Protein AF-A0A7S3JLG2-F1 (afdb_monomer)

Secondary structure (DSSP, 8-state):
------TTEEEEETT-PEE-HHHHTT--TT--EEEEETTPPP-TTTTGGGEEEEEEEEEETTEEEEEEEETTT--EEEEEEEE-TTTTTSHHHHHHHHHHHHHHHT---TTS--EEEEEEETTEEEEEEE--TT--HHHHHHHHSS--HHHHHHHHHHHHHHHHHHHTTT---

Solvent-accessible surface area (backbone atoms only — not comparable to full-atom values): 10262 Å² total; per-residue (Å²): 134,92,76,77,67,69,94,42,60,47,36,21,38,86,87,51,48,76,51,52,81,74,52,63,76,69,56,54,100,82,61,50,59,39,72,25,72,69,77,54,87,66,60,95,82,43,72,70,68,44,35,50,75,62,59,74,74,47,74,56,100,82,29,41,28,28,36,27,28,34,69,87,78,65,44,66,29,28,40,37,42,26,81,39,64,86,51,66,84,40,76,71,50,52,53,49,56,50,52,51,54,55,56,49,45,71,51,84,49,101,67,51,79,40,40,79,48,76,42,53,52,88,47,28,41,39,38,36,28,56,52,73,87,85,66,58,69,64,61,56,35,62,78,57,72,60,71,53,72,68,58,46,51,56,52,49,49,43,53,52,50,38,50,50,56,36,48,79,70,78,44,80,134

Mean predicted aligned error: 11.15 Å

InterPro domains:
  IPR000719 Protein kinase domain [PF00069] (51-173)
  IPR000719 Protein kinase domain [PS50011] (51-173)
  IPR011009 Protein kinase-like domain superfamily [SSF56112] (43-173)
  IPR017441 Protein kinase, ATP binding site [PS00107] (57-80)
  IPR030616 Aurora kinase-like [PTHR24350] (48-173)

Foldseek 3Di:
DDDDDPPFKWKAWPVQHTDDPVNVVVDDLQTWMKMDGHPDRDDPPPPCVQWAWDDWPDADPQATKTWIARNPPRAIKIKGKGFQSVQSPDPVSVVVVVVVLVLQCPDDDPLRKHFPDWMDTRRIIITIIHDDPPDDPVVVCVVVVHDDPVRVVVVVVSVVVSQVSQVVSVHHD

Sequence (173 aa):
MKQAYTSDCRLFDKEGVELFEADLRMLNNNDVVYLSAKGEDFNYNSVLSEYDLKEVLGEGGFGKVYLAVDRETGTKVAIKFMDISHYLSHASQIEEIYREANALQKLDHNNIIHLYKAFVQKKEVILIMEYAEGGELLERVEKKGSLSELDARDIFRQIANAISYCHNRGLIH

Organism: NCBI:txid151035

Structure (mmCIF, N/CA/C/O backbone):
data_AF-A0A7S3JLG2-F1
#
_entry.id   AF-A0A7S3JLG2-F1
#
loop_
_atom_site.group_PDB
_atom_site.id
_atom_site.type_symbol
_atom_site.label_atom_id
_atom_site.label_alt_id
_atom_site.label_comp_id
_atom_site.label_asym_id
_atom_site.label_entity_id
_atom_site.label_seq_id
_atom_site.pdbx_PDB_ins_code
_atom_site.Cartn_x
_atom_site.Cartn_y
_atom_site.Cartn_z
_atom_site.occupancy
_atom_site.B_iso_or_equiv
_atom_site.auth_seq_id
_atom_site.auth_comp_id
_atom_site.auth_asym_id
_atom_site.auth_atom_id
_atom_site.pdbx_PDB_model_num
ATOM 1 N N . MET A 1 1 ? 22.760 -22.668 -23.551 1.00 35.97 1 MET A N 1
ATOM 2 C CA . MET A 1 1 ? 21.565 -23.344 -23.000 1.00 35.97 1 MET A CA 1
ATOM 3 C C . MET A 1 1 ? 20.707 -22.284 -22.345 1.00 35.97 1 MET A C 1
ATOM 5 O O . MET A 1 1 ? 21.254 -21.461 -21.630 1.00 35.97 1 MET A O 1
ATOM 9 N N . LYS A 1 2 ? 19.412 -22.269 -22.668 1.00 43.97 2 LYS A N 1
ATOM 10 C CA . LYS A 1 2 ? 18.410 -21.348 -22.127 1.00 43.97 2 LYS A CA 1
ATOM 11 C C . LYS A 1 2 ? 18.211 -21.620 -20.634 1.00 43.97 2 LYS A C 1
ATOM 13 O O . LYS A 1 2 ? 17.920 -22.761 -20.283 1.00 43.97 2 LYS A O 1
ATOM 18 N N . GLN A 1 3 ? 18.270 -20.590 -19.802 1.00 34.31 3 GLN A N 1
ATOM 19 C CA . GLN A 1 3 ? 17.495 -20.560 -18.568 1.00 34.31 3 GLN A CA 1
ATOM 20 C C . GLN A 1 3 ? 16.680 -19.276 -18.606 1.00 34.31 3 GLN A C 1
ATOM 22 O O . GLN A 1 3 ? 17.218 -18.180 -18.710 1.00 34.31 3 GLN A O 1
ATOM 27 N N . ALA A 1 4 ? 15.369 -19.468 -18.711 1.00 33.56 4 ALA A N 1
ATOM 28 C CA . ALA A 1 4 ? 14.401 -18.399 -18.710 1.00 33.56 4 ALA A CA 1
ATOM 29 C C . ALA A 1 4 ? 14.430 -17.740 -17.333 1.00 33.56 4 ALA A C 1
ATOM 31 O O . ALA A 1 4 ? 14.378 -18.436 -16.316 1.00 33.56 4 ALA A O 1
ATOM 32 N N . TYR A 1 5 ? 14.471 -16.411 -17.323 1.00 44.22 5 TYR A N 1
ATOM 33 C CA . TYR A 1 5 ? 13.907 -15.635 -16.234 1.00 44.22 5 TYR A CA 1
ATOM 34 C C . TYR A 1 5 ? 12.574 -16.261 -15.845 1.00 44.22 5 TYR A C 1
ATOM 36 O O . TYR A 1 5 ? 11.774 -16.615 -16.715 1.00 44.22 5 TYR A O 1
ATOM 44 N N . THR A 1 6 ? 12.369 -16.466 -14.549 1.00 43.12 6 THR A N 1
ATOM 45 C CA . THR A 1 6 ? 11.080 -16.892 -14.005 1.00 43.12 6 THR A CA 1
ATOM 46 C C . THR A 1 6 ? 9.973 -16.104 -14.698 1.00 43.12 6 THR A C 1
ATOM 48 O O . THR A 1 6 ? 10.015 -14.876 -14.695 1.00 43.12 6 THR A O 1
ATOM 51 N N . SER A 1 7 ? 9.058 -16.831 -15.332 1.00 51.44 7 SER A N 1
ATOM 52 C CA . SER A 1 7 ? 8.250 -16.473 -16.505 1.00 51.44 7 SER A CA 1
ATOM 53 C C . SER A 1 7 ? 7.307 -15.261 -16.408 1.00 51.44 7 SER A C 1
ATOM 55 O O . SER A 1 7 ? 6.454 -15.113 -17.274 1.00 51.44 7 SER A O 1
ATOM 57 N N . ASP A 1 8 ? 7.452 -14.393 -15.407 1.00 57.41 8 ASP A N 1
ATOM 58 C CA . ASP A 1 8 ? 6.501 -13.328 -15.085 1.00 57.41 8 ASP A CA 1
ATOM 59 C C . ASP A 1 8 ? 7.137 -11.934 -14.904 1.00 57.41 8 ASP A C 1
ATOM 61 O O . ASP A 1 8 ? 6.410 -11.005 -14.566 1.00 57.41 8 ASP A O 1
ATOM 65 N N . CYS A 1 9 ? 8.451 -11.739 -15.108 1.00 54.84 9 CYS A N 1
ATOM 66 C CA . CYS A 1 9 ? 9.096 -10.425 -14.929 1.00 54.84 9 CYS A CA 1
ATOM 67 C C . CYS A 1 9 ? 10.142 -10.110 -16.017 1.00 54.84 9 CYS A C 1
ATOM 69 O O . CYS A 1 9 ? 10.964 -10.969 -16.337 1.00 54.84 9 CYS A O 1
ATOM 71 N N . ARG A 1 10 ? 10.114 -8.885 -16.564 1.00 67.56 10 ARG A N 1
ATOM 72 C CA . ARG A 1 10 ? 11.026 -8.360 -17.604 1.00 67.56 10 ARG A CA 1
ATOM 73 C C . ARG A 1 10 ? 11.696 -7.075 -17.109 1.00 67.56 10 ARG A C 1
ATOM 75 O O . ARG A 1 10 ? 11.045 -6.270 -16.443 1.00 67.56 10 ARG A O 1
ATOM 82 N N . LEU A 1 11 ? 12.976 -6.886 -17.426 1.00 67.12 11 LEU A N 1
ATOM 83 C CA . LEU A 1 11 ? 13.751 -5.691 -17.071 1.00 67.12 11 LEU A CA 1
ATOM 84 C C . LEU A 1 11 ? 13.927 -4.808 -18.301 1.00 67.12 11 LEU A C 1
ATOM 86 O O . LEU A 1 11 ? 14.085 -5.359 -19.376 1.00 67.12 11 LEU A O 1
ATOM 90 N N . PHE A 1 12 ? 13.947 -3.485 -18.167 1.00 70.44 12 PHE A N 1
ATOM 91 C CA . PHE A 1 12 ? 14.167 -2.557 -19.282 1.00 70.44 12 PHE A CA 1
ATOM 92 C C . PHE A 1 12 ? 15.140 -1.437 -18.901 1.00 70.44 12 PHE A C 1
ATOM 94 O O . PHE A 1 12 ? 15.252 -1.127 -17.720 1.00 70.44 12 PHE A O 1
ATOM 101 N N . ASP A 1 13 ? 15.830 -0.817 -19.856 1.00 65.69 13 ASP A N 1
ATOM 102 C CA . ASP A 1 13 ? 16.599 0.420 -19.650 1.00 65.69 13 ASP A CA 1
ATOM 103 C C . ASP A 1 13 ? 15.739 1.686 -19.843 1.00 65.69 13 ASP A C 1
ATOM 105 O O . ASP A 1 13 ? 14.527 1.620 -20.066 1.00 65.69 13 ASP A O 1
ATOM 109 N N . LYS A 1 14 ? 16.358 2.870 -19.734 1.00 55.12 14 LYS A N 1
ATOM 110 C CA . LYS A 1 14 ? 15.679 4.184 -19.862 1.00 55.12 14 LYS A CA 1
ATOM 111 C C . LYS A 1 14 ? 15.176 4.476 -21.267 1.00 55.12 14 LYS A C 1
ATOM 113 O O . LYS A 1 14 ? 14.345 5.368 -21.438 1.00 55.12 14 LYS A O 1
ATOM 118 N N . GLU A 1 15 ? 15.652 3.724 -22.245 1.00 54.44 15 GLU A N 1
ATOM 119 C CA . GLU A 1 15 ? 15.189 3.725 -23.620 1.00 54.44 15 GLU A CA 1
ATOM 120 C C . GLU A 1 15 ? 14.064 2.698 -23.859 1.00 54.44 15 GLU A C 1
ATOM 122 O O . GLU A 1 15 ? 13.486 2.683 -24.946 1.00 54.44 15 GLU A O 1
ATOM 127 N N . GLY A 1 16 ? 13.704 1.889 -22.853 1.00 53.62 16 GLY A N 1
ATOM 128 C CA . GLY A 1 16 ? 12.689 0.840 -22.957 1.00 53.62 16 GLY A CA 1
ATOM 129 C C . GLY A 1 16 ? 13.201 -0.442 -23.618 1.00 53.62 16 GLY A C 1
ATOM 130 O O . GLY A 1 16 ? 12.398 -1.242 -24.099 1.00 53.62 16 GLY A O 1
ATOM 131 N N . VAL A 1 17 ? 14.520 -0.650 -23.672 1.00 62.78 17 VAL A N 1
ATOM 132 C CA . VAL A 1 17 ? 15.149 -1.871 -24.196 1.00 62.78 17 VAL A CA 1
ATOM 133 C C . VAL A 1 17 ? 15.193 -2.925 -23.105 1.00 62.78 17 VAL A C 1
ATOM 135 O O . VAL A 1 17 ? 15.670 -2.656 -22.009 1.00 62.78 17 VAL A O 1
ATOM 138 N N . GLU A 1 18 ? 14.711 -4.131 -23.403 1.00 71.12 18 GLU A N 1
ATOM 139 C CA . GLU A 1 18 ? 14.723 -5.232 -22.441 1.00 71.12 18 GLU A CA 1
ATOM 140 C C . GLU A 1 18 ? 16.159 -5.642 -22.071 1.00 71.12 18 GLU A C 1
ATOM 142 O O . GLU 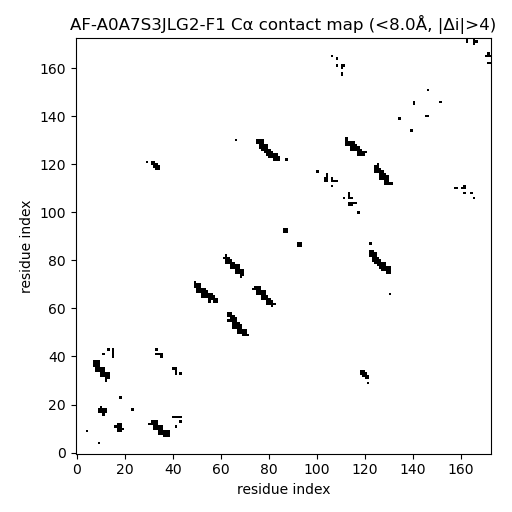A 1 18 ? 16.983 -5.895 -22.949 1.00 71.12 18 GLU A O 1
ATOM 147 N N . LEU A 1 19 ? 16.441 -5.721 -20.770 1.00 68.56 19 LEU A N 1
ATOM 148 C CA . LEU A 1 19 ? 17.738 -6.075 -20.206 1.00 68.56 19 LEU A CA 1
ATOM 149 C C . LEU A 1 19 ? 17.769 -7.543 -19.778 1.00 68.56 19 LEU A C 1
ATOM 151 O O . LEU A 1 19 ? 16.906 -8.018 -19.034 1.00 68.56 19 LEU A O 1
ATOM 155 N N . PHE A 1 20 ? 18.820 -8.241 -20.196 1.00 73.06 20 PHE A N 1
ATOM 156 C CA . PHE A 1 20 ? 19.121 -9.623 -19.840 1.00 73.06 20 PHE A CA 1
ATOM 157 C C . PHE A 1 20 ? 20.342 -9.691 -18.901 1.00 73.06 20 PHE A C 1
ATOM 159 O O . PHE A 1 20 ? 20.999 -8.692 -18.618 1.00 73.06 20 PHE A O 1
ATOM 166 N N . GLU A 1 21 ? 20.685 -10.883 -18.395 1.00 63.88 21 GLU A N 1
ATOM 167 C CA . GLU A 1 21 ? 21.639 -11.027 -17.276 1.00 63.88 21 GLU A CA 1
ATOM 168 C C . GLU A 1 21 ? 23.033 -10.506 -17.629 1.00 63.88 21 GLU A C 1
ATOM 170 O O . GLU A 1 21 ? 23.790 -10.063 -16.763 1.00 63.88 21 GLU A O 1
ATOM 175 N N . ALA A 1 22 ? 23.380 -10.582 -18.912 1.00 59.91 22 ALA A N 1
ATOM 176 C CA . ALA A 1 22 ? 24.632 -10.066 -19.434 1.00 59.91 22 ALA A CA 1
ATOM 177 C C . ALA A 1 22 ? 24.685 -8.532 -19.376 1.00 59.91 22 ALA A C 1
ATOM 179 O O . ALA A 1 22 ? 25.742 -7.978 -19.069 1.00 59.91 22 ALA A O 1
ATOM 180 N N . ASP A 1 23 ? 23.552 -7.870 -19.608 1.00 62.19 23 ASP A N 1
ATOM 181 C CA . ASP A 1 23 ? 23.437 -6.413 -19.646 1.00 62.19 23 ASP A CA 1
ATOM 182 C C . ASP A 1 23 ? 23.534 -5.823 -18.235 1.00 62.19 23 ASP A C 1
ATOM 184 O O . ASP A 1 23 ? 24.166 -4.788 -18.033 1.00 62.19 23 ASP A O 1
ATOM 188 N N . LEU A 1 24 ? 23.035 -6.551 -17.226 1.00 63.09 24 LEU A N 1
ATOM 189 C CA . LEU A 1 24 ? 23.103 -6.145 -15.816 1.00 63.09 24 LEU A CA 1
ATOM 190 C C . LEU A 1 24 ? 24.533 -5.927 -15.312 1.00 63.09 24 LEU A C 1
ATOM 192 O O . LEU A 1 24 ? 24.764 -5.105 -14.429 1.00 63.09 24 LEU A O 1
ATOM 196 N N . ARG A 1 25 ? 25.509 -6.648 -15.874 1.00 67.00 25 ARG A N 1
ATOM 197 C CA . ARG A 1 25 ? 26.927 -6.524 -15.494 1.00 67.00 25 ARG A CA 1
ATOM 198 C C . ARG A 1 25 ? 27.602 -5.290 -16.084 1.00 67.00 25 ARG A C 1
ATOM 200 O O . ARG A 1 25 ? 28.711 -4.964 -15.670 1.00 67.00 25 ARG A O 1
ATOM 207 N N . MET A 1 26 ? 26.972 -4.655 -17.069 1.00 64.25 26 MET A N 1
ATOM 208 C CA . MET A 1 26 ? 27.484 -3.462 -17.744 1.00 64.25 26 MET A CA 1
ATOM 209 C C . MET A 1 26 ? 26.830 -2.176 -17.239 1.00 64.25 26 MET A C 1
ATOM 211 O O . MET A 1 26 ? 27.245 -1.090 -17.640 1.00 64.25 26 MET A O 1
ATOM 215 N N . LEU A 1 27 ? 25.847 -2.296 -16.343 1.00 62.41 27 LEU A N 1
ATOM 216 C CA . LEU A 1 27 ? 25.210 -1.159 -15.704 1.00 62.41 27 LEU A CA 1
ATOM 217 C C . LEU A 1 27 ? 26.183 -0.481 -14.741 1.00 62.41 27 LEU A C 1
ATOM 219 O O . LEU A 1 27 ? 26.750 -1.090 -13.832 1.00 62.41 27 LEU A O 1
ATOM 223 N N . ASN A 1 28 ? 26.344 0.815 -14.930 1.00 64.94 28 ASN A N 1
ATOM 224 C CA . ASN A 1 28 ? 26.983 1.700 -13.981 1.00 64.94 28 ASN A CA 1
ATOM 225 C C . ASN A 1 28 ? 26.028 1.983 -12.818 1.00 64.94 28 ASN A C 1
ATOM 227 O O . ASN A 1 28 ? 24.809 1.926 -12.954 1.00 64.94 28 ASN A O 1
ATOM 231 N N . ASN A 1 29 ? 26.576 2.436 -11.690 1.00 46.00 29 ASN A N 1
ATOM 232 C CA . ASN A 1 29 ? 25.797 2.798 -10.495 1.00 46.00 29 ASN A CA 1
ATOM 233 C C . ASN A 1 29 ? 24.740 3.905 -10.708 1.00 46.00 29 ASN A C 1
ATOM 235 O O . ASN A 1 29 ? 23.944 4.164 -9.807 1.00 46.00 29 ASN A O 1
ATOM 239 N N . ASN A 1 30 ? 24.754 4.580 -11.860 1.00 47.81 30 ASN A N 1
ATOM 240 C CA . ASN A 1 30 ? 23.797 5.624 -12.225 1.00 47.81 30 ASN A CA 1
ATOM 241 C C . ASN A 1 30 ? 22.856 5.208 -13.368 1.00 47.81 30 ASN A C 1
ATOM 243 O O . ASN A 1 30 ? 22.025 6.022 -13.776 1.00 47.81 30 ASN A O 1
ATOM 247 N N . ASP A 1 31 ? 22.995 3.991 -13.895 1.00 52.75 31 ASP A N 1
ATOM 248 C CA . ASP A 1 31 ? 22.134 3.506 -14.967 1.00 52.75 31 ASP A CA 1
ATOM 249 C C . ASP A 1 31 ? 20.764 3.114 -14.409 1.00 52.75 31 ASP A C 1
ATOM 251 O O . ASP A 1 31 ? 20.625 2.652 -13.275 1.00 52.75 31 ASP A O 1
ATOM 255 N N . VAL A 1 32 ? 19.727 3.385 -15.197 1.00 51.28 32 VAL A N 1
ATOM 256 C CA . VAL A 1 32 ? 18.332 3.258 -14.772 1.00 51.28 32 VAL A CA 1
ATOM 257 C C . VAL A 1 32 ? 17.750 1.989 -15.375 1.00 51.28 32 VAL A C 1
ATOM 259 O O . VAL A 1 32 ? 17.838 1.793 -16.585 1.00 51.28 32 VAL A O 1
ATOM 262 N N . VAL A 1 33 ? 17.144 1.159 -14.525 1.00 59.34 33 VAL A N 1
ATOM 263 C CA . VAL A 1 33 ? 16.487 -0.094 -14.906 1.00 59.34 33 VAL A CA 1
ATOM 264 C C . VAL A 1 33 ? 15.038 -0.076 -14.439 1.00 59.34 33 VAL A C 1
ATOM 266 O O . VAL A 1 33 ? 14.733 0.443 -13.366 1.00 59.34 33 VAL A O 1
ATOM 269 N N . TYR A 1 34 ? 14.158 -0.669 -15.230 1.00 58.34 34 TYR A N 1
ATOM 270 C CA . TYR A 1 34 ? 12.720 -0.708 -15.021 1.00 58.34 34 TYR A CA 1
ATOM 271 C C . TYR A 1 34 ? 12.221 -2.137 -15.014 1.00 58.34 34 TYR A C 1
ATOM 273 O O . TYR A 1 34 ? 12.802 -2.986 -15.679 1.00 58.34 34 TYR A O 1
ATOM 281 N N . LEU A 1 35 ? 11.139 -2.407 -14.287 1.00 60.19 35 LEU A N 1
ATOM 282 C CA . LEU A 1 35 ? 10.556 -3.744 -14.217 1.00 60.19 35 LEU A CA 1
ATOM 283 C C . LEU A 1 35 ? 9.132 -3.737 -14.735 1.00 60.19 35 LEU A C 1
ATOM 285 O O . LEU A 1 35 ? 8.342 -2.861 -14.388 1.00 60.19 35 LEU A O 1
ATOM 289 N N . SER A 1 36 ? 8.805 -4.774 -15.492 1.00 59.62 36 SER A N 1
ATOM 290 C CA . SER A 1 36 ? 7.442 -5.121 -15.860 1.00 59.62 36 SER A CA 1
ATOM 291 C C . SER A 1 36 ? 7.111 -6.498 -15.309 1.00 59.62 36 SER A C 1
ATOM 293 O O . SER A 1 36 ? 7.803 -7.472 -15.613 1.00 59.62 36 SER A O 1
ATOM 295 N N . ALA A 1 37 ? 6.049 -6.586 -14.511 1.00 54.47 37 ALA A N 1
ATOM 296 C CA . ALA A 1 37 ? 5.439 -7.860 -14.164 1.00 54.47 37 ALA A CA 1
ATOM 297 C C . ALA A 1 37 ? 4.394 -8.222 -15.237 1.00 54.47 37 ALA A C 1
ATOM 299 O O . ALA A 1 37 ? 3.632 -7.364 -15.664 1.00 54.47 37 ALA A O 1
ATOM 300 N N . LYS A 1 38 ? 4.327 -9.496 -15.642 1.00 56.03 38 LYS A N 1
ATOM 301 C CA . LYS A 1 38 ? 3.370 -10.060 -16.623 1.00 56.03 38 LYS A CA 1
ATOM 302 C C . LYS A 1 38 ? 3.531 -9.617 -18.086 1.00 56.03 38 LYS A C 1
ATOM 304 O O . LYS A 1 38 ? 2.563 -9.602 -18.838 1.00 56.03 38 LYS A O 1
ATOM 309 N N . GLY A 1 39 ? 4.754 -9.350 -18.536 1.00 51.44 39 GLY A N 1
ATOM 310 C CA . GLY A 1 39 ? 5.046 -9.255 -19.972 1.00 51.44 39 GLY A CA 1
ATOM 311 C C . GLY A 1 39 ? 4.581 -7.975 -20.674 1.00 51.44 39 GLY A C 1
ATOM 312 O O . GLY A 1 39 ? 4.715 -7.903 -21.893 1.00 51.44 39 GLY A O 1
ATOM 313 N N . GLU A 1 40 ? 4.090 -6.975 -19.940 1.00 51.03 40 GLU A N 1
ATOM 314 C CA . GLU A 1 40 ? 3.691 -5.672 -20.487 1.00 51.03 40 GLU A CA 1
ATOM 315 C C . GLU A 1 40 ? 4.916 -4.861 -20.948 1.00 51.03 40 GLU A C 1
ATOM 317 O O . GLU A 1 40 ? 5.980 -4.925 -20.322 1.00 51.03 40 GLU A O 1
ATOM 322 N N . ASP A 1 41 ? 4.783 -4.103 -22.040 1.00 48.88 41 ASP A N 1
ATOM 323 C CA . ASP A 1 41 ? 5.843 -3.219 -22.536 1.00 48.88 41 ASP A CA 1
ATOM 324 C C . ASP A 1 41 ? 5.981 -1.990 -21.621 1.00 48.88 41 ASP A C 1
ATOM 326 O O . ASP A 1 41 ? 5.002 -1.317 -21.293 1.00 48.88 41 ASP A O 1
ATOM 330 N N . PHE A 1 42 ? 7.207 -1.699 -21.183 1.00 51.00 42 PHE A N 1
ATOM 331 C CA . PHE A 1 42 ? 7.481 -0.657 -20.197 1.00 51.00 42 PHE A CA 1
ATOM 332 C C . PHE A 1 42 ? 7.612 0.737 -20.842 1.00 51.00 42 PHE A C 1
ATOM 334 O O . PHE A 1 42 ? 8.456 0.948 -21.713 1.00 51.00 42 PHE A O 1
ATOM 341 N N . ASN A 1 43 ? 6.830 1.722 -20.375 1.00 51.69 43 ASN A N 1
ATOM 342 C CA . ASN A 1 43 ? 6.967 3.132 -20.762 1.00 51.69 43 ASN A CA 1
ATOM 343 C C . ASN A 1 43 ? 7.323 4.008 -19.551 1.00 51.69 43 ASN A C 1
ATOM 345 O O . ASN A 1 43 ? 6.505 4.235 -18.656 1.00 51.69 43 ASN A O 1
ATOM 349 N N . TYR A 1 44 ? 8.538 4.566 -19.571 1.00 45.59 44 TYR A N 1
ATOM 350 C CA . TYR A 1 44 ? 9.087 5.443 -18.531 1.00 45.59 44 TYR A CA 1
ATOM 351 C C . TYR A 1 44 ? 8.205 6.654 -18.184 1.00 45.59 44 TYR A C 1
ATOM 353 O O . TYR A 1 44 ? 8.275 7.167 -17.067 1.00 45.59 44 TYR A O 1
ATOM 361 N N . ASN A 1 45 ? 7.363 7.114 -19.112 1.00 45.66 45 ASN A N 1
ATOM 362 C CA . ASN A 1 45 ? 6.555 8.312 -18.920 1.00 45.66 45 ASN A CA 1
ATOM 363 C C . ASN A 1 45 ? 5.184 8.087 -18.257 1.00 45.66 45 ASN A C 1
ATOM 365 O O . ASN A 1 45 ? 4.508 9.097 -18.056 1.00 45.66 45 ASN A O 1
ATOM 369 N N . SER A 1 46 ? 4.723 6.865 -17.919 1.00 57.53 46 SER A N 1
ATOM 370 C CA . SER A 1 46 ? 3.274 6.729 -17.654 1.00 57.53 46 SER A CA 1
ATOM 371 C C . SER A 1 46 ? 2.710 5.906 -16.496 1.00 57.53 46 SER A C 1
ATOM 373 O O . SER A 1 46 ? 1.502 6.025 -16.332 1.00 57.53 46 SER A O 1
ATOM 375 N N . VAL A 1 47 ? 3.451 5.209 -15.620 1.00 60.38 47 VAL A N 1
ATOM 376 C CA . VAL A 1 47 ? 2.765 4.515 -14.491 1.00 60.38 47 VAL A CA 1
ATOM 377 C C . VAL A 1 47 ? 2.164 5.515 -13.501 1.00 60.38 47 VAL A C 1
ATOM 379 O O . VAL A 1 47 ? 0.980 5.462 -13.210 1.00 60.38 47 VAL A O 1
ATOM 382 N N . LEU A 1 48 ? 2.936 6.502 -13.030 1.00 66.69 48 LEU A N 1
ATOM 383 C CA . LEU A 1 48 ? 2.380 7.557 -12.169 1.00 66.69 48 LEU A CA 1
ATOM 384 C C . LEU A 1 48 ? 1.411 8.480 -12.918 1.00 66.69 48 LEU A C 1
ATOM 386 O O . LEU A 1 48 ? 0.594 9.128 -12.281 1.00 66.69 48 LEU A O 1
ATOM 390 N N . SER A 1 49 ? 1.470 8.533 -14.253 1.00 75.50 49 SER A N 1
ATOM 391 C CA . SER A 1 49 ? 0.524 9.328 -15.046 1.00 75.50 49 SER A CA 1
ATOM 392 C C . SER A 1 49 ? -0.880 8.721 -15.082 1.00 75.50 49 SER A C 1
ATOM 394 O O . SER A 1 49 ? -1.831 9.442 -15.381 1.00 75.50 49 SER A O 1
ATOM 396 N N . GLU A 1 50 ? -1.010 7.427 -14.765 1.00 83.31 50 GLU A N 1
ATOM 397 C CA . GLU A 1 50 ? -2.297 6.762 -14.526 1.00 83.31 50 GLU A CA 1
ATOM 398 C C . GLU A 1 50 ? -2.959 7.283 -13.249 1.00 83.31 50 GLU A C 1
ATOM 400 O O . GLU A 1 50 ? -4.168 7.153 -13.098 1.00 83.31 50 GLU A O 1
ATOM 405 N N . TYR A 1 51 ? -2.199 7.918 -12.350 1.00 87.12 51 TYR A N 1
ATOM 406 C CA . TYR A 1 51 ? -2.690 8.386 -11.064 1.00 87.12 51 TYR A CA 1
ATOM 407 C C . TYR A 1 51 ? -2.657 9.913 -10.975 1.00 87.12 51 TYR A C 1
ATOM 409 O O . TYR A 1 51 ? -1.715 10.599 -11.370 1.00 87.12 51 TYR A O 1
ATOM 417 N N . ASP A 1 52 ? -3.722 10.479 -10.434 1.00 88.19 52 ASP A N 1
ATOM 418 C CA . ASP A 1 52 ? -3.793 11.882 -10.061 1.00 88.19 52 ASP A CA 1
ATOM 419 C C . ASP A 1 52 ? -3.379 12.032 -8.590 1.00 88.19 52 ASP A C 1
ATOM 421 O O . ASP A 1 52 ? -4.162 11.736 -7.685 1.00 88.19 52 ASP A O 1
ATOM 425 N N . LEU A 1 53 ? -2.122 12.429 -8.361 1.00 86.12 53 LEU A N 1
ATOM 426 C CA . LEU A 1 53 ? -1.546 12.656 -7.030 1.00 86.12 53 LEU A CA 1
ATOM 427 C C . LEU A 1 53 ? -2.276 13.797 -6.302 1.00 86.12 53 LEU A C 1
ATOM 429 O O . LEU A 1 53 ? -2.486 14.878 -6.853 1.00 86.12 53 LEU A O 1
ATOM 433 N N . LYS A 1 54 ? -2.647 13.550 -5.046 1.00 92.25 54 LYS A N 1
ATOM 434 C CA . LYS A 1 54 ? -3.360 14.472 -4.151 1.00 92.25 54 LYS A CA 1
ATOM 435 C C . LYS A 1 54 ? -2.453 14.880 -2.987 1.00 92.25 54 LYS A C 1
ATOM 437 O O . LYS A 1 54 ? -1.267 15.143 -3.190 1.00 92.25 54 LYS A O 1
ATOM 442 N N . GLU A 1 55 ? -3.001 15.001 -1.780 1.00 91.06 55 GLU A N 1
ATOM 443 C CA . GLU A 1 55 ? -2.230 15.342 -0.591 1.00 91.06 55 GLU A CA 1
ATOM 444 C C . GLU A 1 55 ? -1.245 14.247 -0.144 1.00 91.06 55 GLU A C 1
ATOM 446 O O . GLU A 1 55 ? -1.375 13.061 -0.451 1.00 91.06 55 GLU A O 1
ATOM 451 N N . VAL A 1 56 ? -0.252 14.673 0.637 1.00 92.31 56 VAL A N 1
ATOM 452 C CA . VAL A 1 56 ? 0.640 13.785 1.387 1.00 92.31 56 VAL A CA 1
ATOM 453 C C . VAL A 1 56 ? -0.130 13.233 2.587 1.00 92.31 56 VAL A C 1
ATOM 455 O O . VAL A 1 56 ? -0.648 14.004 3.391 1.00 92.31 56 VAL A O 1
ATOM 458 N N . LEU A 1 57 ? -0.179 11.908 2.713 1.00 90.31 57 LEU A N 1
ATOM 459 C CA . LEU A 1 57 ? -0.793 11.202 3.843 1.00 90.31 57 LEU A CA 1
ATOM 460 C C . LEU A 1 57 ? 0.174 11.057 5.021 1.00 90.31 57 LEU A C 1
ATOM 462 O O . LEU A 1 57 ? -0.251 11.062 6.171 1.00 90.31 57 LEU A O 1
ATOM 466 N N . GLY A 1 58 ? 1.473 10.933 4.739 1.00 86.38 58 GLY A N 1
ATOM 467 C CA . GLY A 1 58 ? 2.503 10.801 5.762 1.00 86.38 58 GLY A CA 1
ATOM 468 C C . GLY A 1 58 ? 3.914 10.909 5.192 1.00 86.38 58 GLY A C 1
ATOM 469 O O . GLY A 1 58 ? 4.159 10.600 4.025 1.00 86.38 58 GLY A O 1
ATOM 470 N N . GLU A 1 59 ? 4.849 11.353 6.026 1.00 87.06 59 GLU A N 1
ATOM 471 C CA . GLU A 1 59 ? 6.271 11.467 5.701 1.00 87.06 59 GLU A CA 1
ATOM 472 C C . GLU A 1 59 ? 7.093 11.101 6.942 1.00 87.06 59 GLU A C 1
ATOM 474 O O . GLU A 1 59 ? 6.860 11.639 8.024 1.00 87.06 59 GLU A O 1
ATOM 479 N N . GLY A 1 60 ? 8.029 10.159 6.811 1.00 77.38 60 GLY A N 1
ATOM 480 C CA . GLY A 1 60 ? 8.835 9.696 7.941 1.00 77.38 60 GLY A CA 1
ATOM 481 C C . GLY A 1 60 ? 9.938 8.719 7.543 1.00 77.38 60 GLY A C 1
ATOM 482 O O . GLY A 1 60 ? 10.294 8.604 6.373 1.00 77.38 60 GLY A O 1
ATOM 483 N N . GLY A 1 61 ? 10.472 7.979 8.521 1.00 72.31 61 GLY A N 1
ATOM 484 C CA . GLY A 1 61 ? 11.602 7.057 8.317 1.00 72.31 61 GLY A CA 1
ATOM 485 C C . GLY A 1 61 ? 11.347 5.931 7.306 1.00 72.31 61 GLY A C 1
ATOM 486 O O . GLY A 1 61 ? 12.291 5.354 6.783 1.00 72.31 61 GLY A O 1
ATOM 487 N N . PHE A 1 62 ? 10.081 5.653 6.992 1.00 71.75 62 PHE A N 1
ATOM 488 C CA . PHE A 1 62 ? 9.676 4.661 5.997 1.00 71.75 62 PHE A CA 1
ATOM 489 C C . PHE A 1 62 ? 9.394 5.266 4.617 1.00 71.75 62 PHE A C 1
ATOM 491 O O . PHE A 1 62 ? 8.829 4.581 3.770 1.00 71.75 62 PHE A O 1
ATOM 498 N N . GLY A 1 63 ? 9.740 6.534 4.393 1.00 84.38 63 GLY A N 1
ATOM 499 C CA . GLY A 1 63 ? 9.499 7.241 3.142 1.00 84.38 63 GLY A CA 1
ATOM 500 C C . GLY A 1 63 ? 8.256 8.131 3.162 1.00 84.38 63 GLY A C 1
ATOM 501 O O . GLY A 1 63 ? 7.702 8.449 4.219 1.00 84.38 63 GLY A O 1
ATOM 502 N N . LYS A 1 64 ? 7.840 8.562 1.971 1.00 88.62 64 LYS A N 1
ATOM 503 C CA . LYS A 1 64 ? 6.757 9.529 1.758 1.00 88.62 64 LYS A CA 1
ATOM 504 C C . LYS A 1 64 ? 5.554 8.864 1.107 1.00 88.62 64 LYS A C 1
ATOM 506 O O . LYS A 1 64 ? 5.711 8.141 0.129 1.00 88.62 64 LYS A O 1
ATOM 511 N N . VAL A 1 65 ? 4.357 9.121 1.623 1.00 91.56 65 VAL A N 1
ATOM 512 C CA . VAL A 1 65 ? 3.108 8.518 1.145 1.00 91.56 65 VAL A CA 1
ATOM 513 C C . VAL A 1 65 ? 2.160 9.603 0.658 1.00 91.56 65 VAL A C 1
ATOM 515 O O . VAL A 1 65 ? 1.877 10.552 1.385 1.00 91.56 65 VAL A O 1
ATOM 518 N N . TYR A 1 66 ? 1.639 9.445 -0.553 1.00 92.56 66 TYR A N 1
ATOM 519 C CA . TYR A 1 66 ? 0.620 10.310 -1.141 1.00 92.56 66 TYR A CA 1
ATOM 520 C C . TYR A 1 66 ? -0.706 9.573 -1.259 1.00 92.56 66 TYR A C 1
ATOM 522 O O . TYR A 1 66 ? -0.732 8.381 -1.566 1.00 92.56 66 TYR A O 1
ATOM 530 N N . LEU A 1 67 ? -1.805 10.298 -1.087 1.00 94.38 67 LEU A N 1
ATOM 531 C CA . LEU A 1 67 ? -3.086 9.900 -1.649 1.00 94.38 67 LEU A CA 1
ATOM 532 C C . LEU A 1 67 ? -3.028 10.148 -3.156 1.00 94.38 67 LEU A C 1
ATOM 534 O O . LEU A 1 67 ? -2.520 11.176 -3.603 1.00 94.38 67 LEU A O 1
ATOM 538 N N . ALA A 1 68 ? -3.570 9.237 -3.948 1.00 94.62 68 ALA A N 1
ATOM 539 C CA . ALA A 1 68 ? -3.780 9.455 -5.368 1.00 94.62 68 ALA A CA 1
ATOM 540 C C . ALA A 1 68 ? -5.100 8.830 -5.821 1.00 94.62 68 ALA A C 1
ATOM 542 O O . ALA A 1 68 ? -5.719 8.045 -5.100 1.00 94.62 68 ALA A O 1
ATOM 543 N N . VAL A 1 69 ? -5.543 9.202 -7.016 1.00 94.50 69 VAL A N 1
ATOM 544 C CA . VAL A 1 69 ? -6.741 8.644 -7.648 1.00 94.50 69 VAL A CA 1
ATOM 545 C C . VAL A 1 69 ? -6.344 8.021 -8.972 1.00 94.50 69 VAL A C 1
ATOM 547 O O . VAL A 1 69 ? -5.780 8.702 -9.824 1.00 94.50 69 VAL A O 1
ATOM 550 N N . ASP A 1 70 ? -6.635 6.740 -9.142 1.00 91.56 70 ASP A N 1
ATOM 551 C CA . ASP A 1 70 ? -6.523 6.061 -10.427 1.00 91.56 70 ASP A CA 1
ATOM 552 C C . ASP A 1 70 ? -7.460 6.739 -11.439 1.00 91.56 70 ASP A C 1
ATOM 554 O O . ASP A 1 70 ? -8.658 6.892 -11.194 1.00 91.56 70 ASP A O 1
ATOM 558 N N . ARG A 1 71 ? -6.908 7.218 -12.554 1.00 89.69 71 ARG A N 1
ATOM 559 C CA . ARG A 1 71 ? -7.639 8.034 -13.534 1.00 89.69 71 ARG A CA 1
ATOM 560 C C . ARG A 1 71 ? -8.641 7.231 -14.351 1.00 89.69 71 ARG A C 1
ATOM 562 O O . ARG A 1 71 ? -9.589 7.823 -14.859 1.00 89.69 71 ARG A O 1
ATOM 569 N N . GLU A 1 72 ? -8.424 5.930 -14.506 1.00 90.06 72 GLU A N 1
ATOM 570 C CA . GLU A 1 72 ? -9.307 5.058 -15.278 1.00 90.06 72 GLU A CA 1
ATOM 571 C C . GLU A 1 72 ? -10.513 4.636 -14.436 1.00 90.06 72 GLU A C 1
ATOM 573 O O . GLU A 1 72 ? -11.661 4.759 -14.863 1.00 90.06 72 GLU A O 1
ATOM 578 N N . THR A 1 73 ? -10.255 4.178 -13.214 1.00 93.44 73 THR A N 1
ATOM 579 C CA . THR A 1 73 ? -11.279 3.600 -12.335 1.00 93.44 73 THR A CA 1
ATOM 580 C C . THR A 1 73 ? -11.896 4.616 -11.376 1.00 93.44 73 THR A C 1
ATOM 582 O O . THR A 1 73 ? -12.964 4.368 -10.818 1.00 93.44 73 THR A O 1
ATOM 585 N N . GLY A 1 74 ? -11.232 5.751 -11.144 1.00 94.00 74 GLY A N 1
ATOM 586 C CA . GLY A 1 74 ? -11.597 6.716 -10.105 1.00 94.00 74 GLY A CA 1
ATOM 587 C C . GLY A 1 74 ? -11.301 6.234 -8.679 1.00 94.00 74 GLY A C 1
ATOM 588 O O . GLY A 1 74 ? -11.706 6.887 -7.714 1.00 94.00 74 GLY A O 1
ATOM 589 N N . THR A 1 75 ? -10.615 5.099 -8.519 1.00 95.12 75 THR A N 1
ATOM 590 C CA . THR A 1 75 ? -10.345 4.492 -7.209 1.00 95.12 75 THR A CA 1
ATOM 591 C C . THR A 1 75 ? -9.240 5.241 -6.471 1.00 95.12 75 THR A C 1
ATOM 593 O O . THR A 1 75 ? -8.213 5.596 -7.049 1.00 95.12 75 THR A O 1
ATOM 596 N N . LYS A 1 76 ? -9.429 5.469 -5.167 1.00 96.75 76 LYS A N 1
ATOM 597 C CA . LYS A 1 76 ? -8.381 6.029 -4.304 1.00 96.75 76 LYS A CA 1
ATOM 598 C C . LYS A 1 76 ? -7.313 4.979 -4.011 1.00 96.75 76 LYS A C 1
ATOM 600 O O . LYS A 1 76 ? -7.632 3.859 -3.617 1.00 96.75 76 LYS A O 1
ATOM 605 N N . VAL A 1 77 ? -6.055 5.380 -4.123 1.00 96.12 77 VAL A N 1
ATOM 606 C CA . VAL A 1 77 ? -4.882 4.562 -3.804 1.00 96.12 77 VAL A CA 1
ATOM 607 C C . VAL A 1 77 ? -3.906 5.354 -2.942 1.00 96.12 77 VAL A C 1
ATOM 609 O O . VAL A 1 77 ? -3.902 6.586 -2.957 1.00 96.12 77 VAL A O 1
ATOM 612 N N . ALA A 1 78 ? -3.064 4.651 -2.193 1.00 95.31 78 ALA A N 1
ATOM 613 C CA . ALA A 1 78 ? -1.904 5.243 -1.548 1.00 95.31 78 ALA A CA 1
ATOM 614 C C . ALA A 1 78 ? -0.648 4.925 -2.370 1.00 95.31 78 ALA A C 1
ATOM 616 O O . ALA A 1 78 ? -0.449 3.791 -2.806 1.00 95.31 78 ALA A O 1
ATOM 617 N N . ILE A 1 79 ? 0.203 5.926 -2.585 1.00 92.12 79 ILE A N 1
ATOM 618 C CA . ILE A 1 79 ? 1.468 5.790 -3.312 1.00 92.12 79 ILE A CA 1
ATOM 619 C C . ILE A 1 79 ? 2.610 6.097 -2.356 1.00 92.12 79 ILE A C 1
ATOM 621 O O . ILE A 1 79 ? 2.761 7.239 -1.920 1.00 92.12 79 ILE A O 1
ATOM 625 N N . LYS A 1 80 ? 3.413 5.085 -2.025 1.00 90.06 80 LYS A N 1
ATOM 626 C CA . LYS A 1 80 ? 4.551 5.213 -1.107 1.00 90.06 80 LYS A CA 1
ATOM 627 C C . LYS A 1 80 ? 5.870 5.186 -1.856 1.00 90.06 80 LYS A C 1
ATOM 629 O O . LYS A 1 80 ? 6.139 4.232 -2.570 1.00 90.06 80 LYS A O 1
ATOM 634 N N . PHE A 1 81 ? 6.688 6.200 -1.618 1.00 85.12 81 PHE A N 1
ATOM 635 C CA . PHE A 1 81 ? 8.034 6.386 -2.144 1.00 85.12 81 PHE A CA 1
ATOM 636 C C . PHE A 1 81 ? 9.041 6.117 -1.026 1.00 85.12 81 PHE A C 1
ATOM 638 O O . PHE A 1 81 ? 8.952 6.735 0.037 1.00 85.12 81 PHE A O 1
ATOM 645 N N . MET A 1 82 ? 9.981 5.200 -1.241 1.00 83.06 82 MET A N 1
ATOM 646 C CA . MET A 1 82 ? 10.983 4.799 -0.249 1.00 83.06 82 MET A CA 1
ATOM 647 C C . MET A 1 82 ? 12.377 4.865 -0.852 1.00 83.06 82 MET A C 1
ATOM 649 O O . MET A 1 82 ? 12.634 4.194 -1.846 1.00 83.06 82 MET A O 1
ATOM 653 N N . ASP A 1 83 ? 13.283 5.618 -0.234 1.00 80.25 83 ASP A N 1
ATOM 654 C CA . ASP A 1 83 ? 14.680 5.681 -0.660 1.00 80.25 83 ASP A CA 1
ATOM 655 C C . ASP A 1 83 ? 15.401 4.364 -0.324 1.00 80.25 83 ASP A C 1
ATOM 657 O O . ASP A 1 83 ? 15.482 3.949 0.833 1.00 80.25 83 ASP A O 1
ATOM 661 N N . ILE A 1 84 ? 15.932 3.710 -1.354 1.00 74.75 84 ILE A N 1
ATOM 662 C CA . ILE A 1 84 ? 16.721 2.482 -1.269 1.00 74.75 84 ILE A CA 1
ATOM 663 C C . ILE A 1 84 ? 18.194 2.688 -1.640 1.00 74.75 84 ILE A C 1
ATOM 665 O O . ILE A 1 84 ? 18.925 1.719 -1.844 1.00 74.75 84 ILE A O 1
ATOM 669 N N . SER A 1 85 ? 18.678 3.930 -1.696 1.00 74.00 85 SER A N 1
ATOM 670 C CA . SER A 1 85 ? 20.059 4.283 -2.058 1.00 74.00 85 SER A CA 1
ATOM 671 C C . SE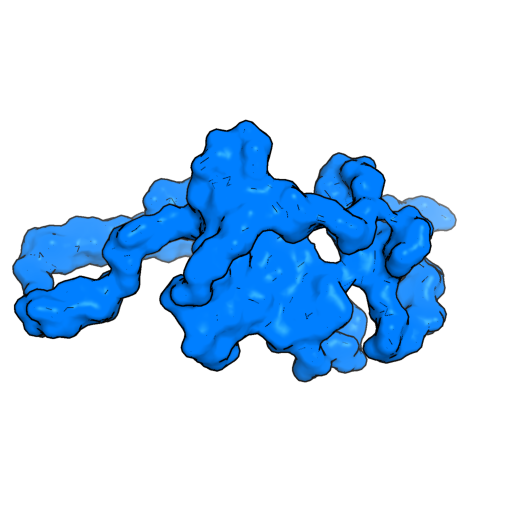R A 1 85 ? 21.114 3.500 -1.281 1.00 74.00 85 SER A C 1
ATOM 673 O O . SER A 1 85 ? 22.169 3.182 -1.828 1.00 74.00 85 SER A O 1
ATOM 675 N N . HIS A 1 86 ? 20.834 3.182 -0.018 1.00 69.88 86 HIS A N 1
ATOM 676 C CA . HIS A 1 86 ? 21.733 2.426 0.853 1.00 69.88 86 HIS A CA 1
ATOM 677 C C . HIS A 1 86 ? 21.768 0.920 0.540 1.00 69.88 86 HIS A C 1
ATOM 679 O O . HIS A 1 86 ? 22.775 0.268 0.815 1.00 69.88 86 HIS A O 1
ATOM 685 N N . TYR A 1 87 ? 20.713 0.390 -0.084 1.00 64.62 87 TYR A N 1
ATOM 686 C CA . TYR A 1 87 ? 20.552 -1.029 -0.411 1.00 64.62 87 TYR A CA 1
ATOM 687 C C . TYR A 1 87 ? 21.042 -1.376 -1.829 1.00 64.62 87 TYR A C 1
ATOM 689 O O . TYR A 1 87 ? 21.370 -2.515 -2.139 1.00 64.62 87 TYR A O 1
ATOM 697 N N . LEU A 1 88 ? 21.177 -0.384 -2.711 1.00 61.31 88 LEU A N 1
ATOM 698 C CA . LEU A 1 88 ? 21.565 -0.589 -4.116 1.00 61.31 88 LEU A CA 1
A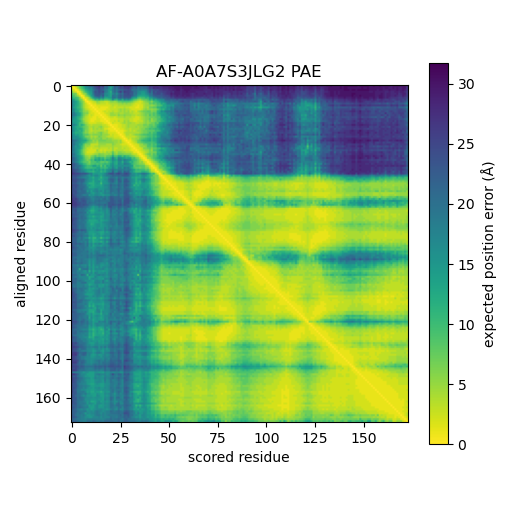TOM 699 C C . LEU A 1 88 ? 23.055 -0.886 -4.349 1.00 61.31 88 LEU A C 1
ATOM 701 O O . LEU A 1 88 ? 23.495 -0.980 -5.491 1.00 61.31 88 LEU A O 1
ATOM 705 N N . SER A 1 89 ? 23.855 -1.039 -3.294 1.00 62.72 89 SER A N 1
ATOM 706 C CA . SER A 1 89 ? 25.294 -1.297 -3.439 1.00 62.72 89 SER A CA 1
ATOM 707 C C . SER A 1 89 ? 25.618 -2.692 -3.998 1.00 62.72 89 SER A C 1
ATOM 709 O O . SER A 1 89 ? 26.739 -2.907 -4.452 1.00 62.72 89 SER A O 1
ATOM 711 N N . HIS A 1 90 ? 24.667 -3.636 -3.962 1.00 61.66 90 HIS A N 1
ATOM 712 C CA . HIS A 1 90 ? 24.868 -5.022 -4.393 1.00 61.66 90 HIS A CA 1
ATOM 713 C C . HIS A 1 90 ? 23.622 -5.563 -5.107 1.00 61.66 90 HIS A C 1
ATOM 715 O O . HIS A 1 90 ? 22.514 -5.476 -4.580 1.00 61.66 90 HIS A O 1
ATOM 721 N N . ALA A 1 91 ? 23.807 -6.202 -6.268 1.00 61.38 91 ALA A N 1
ATOM 722 C CA . ALA A 1 91 ? 22.720 -6.783 -7.067 1.00 61.38 91 ALA A CA 1
ATOM 723 C C . ALA A 1 91 ? 21.835 -7.780 -6.284 1.00 61.38 91 ALA A C 1
ATOM 725 O O . ALA A 1 91 ? 20.634 -7.852 -6.513 1.00 61.38 91 ALA A O 1
ATOM 726 N N . SER A 1 92 ? 22.397 -8.488 -5.301 1.00 68.38 92 SER A N 1
ATOM 727 C CA . SER A 1 92 ? 21.653 -9.427 -4.451 1.00 68.38 92 SER A CA 1
ATOM 728 C C . SER A 1 92 ? 20.598 -8.762 -3.556 1.00 68.38 92 SER A C 1
ATOM 730 O O . SER A 1 92 ? 19.596 -9.387 -3.234 1.00 68.38 92 SER A O 1
ATOM 732 N N . GLN A 1 93 ? 20.799 -7.504 -3.150 1.00 66.19 93 GLN A N 1
ATOM 733 C CA . GLN A 1 93 ? 19.855 -6.775 -2.285 1.00 66.19 93 GLN A CA 1
ATOM 734 C C . GLN A 1 93 ? 18.634 -6.299 -3.078 1.00 66.19 93 GLN A C 1
ATOM 736 O O . GLN A 1 93 ? 17.510 -6.292 -2.586 1.00 66.19 93 GLN A O 1
ATOM 741 N N . ILE A 1 94 ? 18.851 -5.963 -4.348 1.00 65.62 94 ILE A N 1
ATOM 742 C CA . ILE A 1 94 ? 17.788 -5.637 -5.296 1.00 65.62 94 ILE A CA 1
ATOM 743 C C . ILE A 1 94 ? 16.861 -6.850 -5.500 1.00 65.62 94 ILE A C 1
ATOM 745 O O . ILE A 1 94 ? 15.640 -6.710 -5.463 1.00 65.62 94 ILE A O 1
ATOM 749 N N . GLU A 1 95 ? 17.427 -8.051 -5.654 1.00 67.62 95 GLU A N 1
ATOM 750 C CA . GLU A 1 95 ? 16.649 -9.295 -5.768 1.00 67.62 95 GLU A CA 1
ATOM 751 C C . GLU A 1 95 ? 15.797 -9.592 -4.526 1.00 67.62 95 GLU A C 1
ATOM 753 O O . GLU A 1 95 ? 14.680 -10.100 -4.649 1.00 67.62 95 GLU A O 1
ATOM 758 N N . GLU A 1 96 ? 16.310 -9.283 -3.336 1.00 69.75 96 GLU A N 1
ATOM 759 C CA . GLU A 1 96 ? 15.594 -9.454 -2.070 1.00 69.75 96 GLU A CA 1
ATOM 760 C C . GLU A 1 96 ? 14.376 -8.525 -1.994 1.00 69.75 96 GLU A C 1
ATOM 762 O O . GLU A 1 96 ? 13.260 -9.003 -1.785 1.00 69.75 96 GLU A O 1
ATOM 767 N N . ILE A 1 97 ? 14.557 -7.241 -2.328 1.00 70.50 97 ILE A N 1
ATOM 768 C CA . ILE A 1 97 ? 13.466 -6.255 -2.417 1.00 70.50 97 ILE A CA 1
ATOM 769 C C . ILE A 1 97 ? 12.371 -6.732 -3.388 1.00 70.50 97 ILE A C 1
ATOM 771 O O . ILE A 1 97 ? 11.180 -6.651 -3.078 1.00 70.50 97 ILE A O 1
ATOM 775 N N . TYR A 1 98 ? 12.743 -7.277 -4.553 1.00 68.44 98 TYR A N 1
ATOM 776 C CA . TYR A 1 98 ? 11.761 -7.804 -5.511 1.00 68.44 98 TYR A CA 1
ATOM 777 C C . TYR A 1 98 ? 11.030 -9.040 -5.007 1.00 68.44 98 TYR A C 1
ATOM 779 O O . TYR A 1 98 ? 9.826 -9.189 -5.240 1.00 68.44 98 TYR A O 1
ATOM 787 N N . ARG A 1 99 ? 11.744 -9.945 -4.335 1.00 72.88 99 ARG A N 1
ATOM 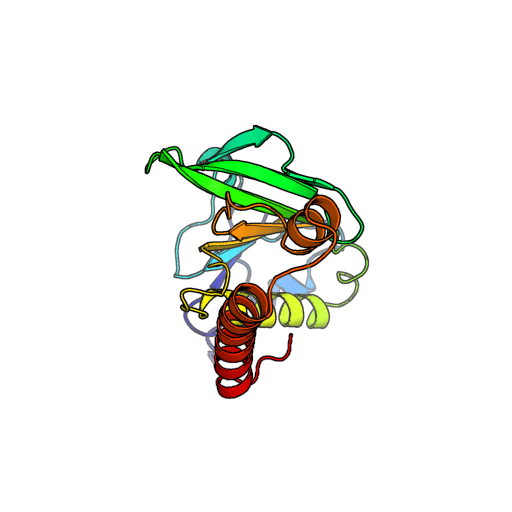788 C CA . ARG A 1 99 ? 11.147 -11.152 -3.765 1.00 72.88 99 ARG A CA 1
ATOM 789 C C . ARG A 1 99 ? 10.097 -10.790 -2.724 1.00 72.88 99 ARG A C 1
ATOM 791 O O . ARG A 1 99 ? 9.004 -11.357 -2.758 1.00 72.88 99 ARG A O 1
ATOM 798 N N . GLU A 1 100 ? 10.406 -9.828 -1.862 1.00 75.88 100 GLU A N 1
ATOM 799 C CA . GLU A 1 100 ? 9.479 -9.319 -0.854 1.00 75.88 100 GLU A CA 1
ATOM 800 C C . GLU A 1 100 ? 8.270 -8.633 -1.494 1.00 75.88 100 GLU A C 1
ATOM 802 O O . GLU A 1 100 ? 7.132 -8.999 -1.199 1.00 75.88 100 GLU A O 1
ATOM 807 N N . ALA A 1 101 ? 8.484 -7.721 -2.447 1.00 75.00 101 ALA A N 1
ATOM 808 C CA . ALA A 1 101 ? 7.393 -7.035 -3.141 1.00 75.00 101 ALA A CA 1
ATOM 809 C C . ALA A 1 101 ? 6.454 -8.005 -3.884 1.00 75.00 101 ALA A C 1
ATOM 811 O O . ALA A 1 101 ? 5.237 -7.812 -3.901 1.00 75.00 101 ALA A O 1
ATOM 812 N N . ASN A 1 102 ? 6.990 -9.068 -4.491 1.00 74.50 102 ASN A N 1
ATOM 813 C CA . ASN A 1 102 ? 6.189 -10.104 -5.150 1.00 74.50 102 ASN A CA 1
ATOM 814 C C . ASN A 1 102 ? 5.405 -10.951 -4.135 1.00 74.50 102 ASN A C 1
ATOM 816 O O . ASN A 1 102 ? 4.255 -11.316 -4.376 1.00 74.50 102 ASN A O 1
ATOM 820 N N . ALA A 1 103 ? 6.006 -11.264 -2.986 1.00 76.94 103 ALA A N 1
ATOM 821 C CA . ALA A 1 103 ? 5.305 -11.985 -1.933 1.00 76.94 103 ALA A CA 1
ATOM 822 C C . ALA A 1 103 ? 4.151 -11.156 -1.347 1.00 76.94 103 ALA A C 1
ATOM 824 O O . ALA A 1 103 ? 3.062 -11.695 -1.151 1.00 76.94 103 ALA A O 1
ATOM 825 N N . LEU A 1 104 ? 4.361 -9.849 -1.152 1.00 78.62 104 LEU A N 1
ATOM 826 C CA . LEU A 1 104 ? 3.342 -8.911 -0.676 1.00 78.62 104 LEU A CA 1
ATOM 827 C C . LEU A 1 104 ? 2.185 -8.736 -1.676 1.00 78.62 104 LEU A C 1
ATOM 829 O O . LEU A 1 104 ? 1.030 -8.764 -1.264 1.00 78.62 104 LEU A O 1
ATOM 833 N N . GLN A 1 105 ? 2.463 -8.648 -2.984 1.00 82.38 105 GLN A N 1
ATOM 834 C CA . GLN A 1 105 ? 1.425 -8.573 -4.035 1.00 82.38 105 GLN A CA 1
ATOM 835 C C . GLN A 1 105 ? 0.506 -9.805 -4.082 1.00 82.38 105 GLN A C 1
ATOM 837 O O . GLN A 1 105 ? -0.627 -9.727 -4.549 1.00 82.38 105 GLN A O 1
ATOM 842 N N . LYS A 1 106 ? 0.980 -10.962 -3.607 1.00 83.25 106 LYS A N 1
ATOM 843 C CA . LYS A 1 106 ? 0.195 -12.208 -3.557 1.00 83.25 106 LYS A CA 1
ATOM 844 C C . LYS A 1 106 ? -0.685 -12.315 -2.311 1.00 83.25 106 LYS A C 1
ATOM 846 O O . LYS A 1 106 ? -1.386 -13.319 -2.147 1.00 83.25 106 LYS A O 1
ATOM 851 N N . LEU A 1 107 ? -0.622 -11.342 -1.403 1.00 87.88 107 LEU A N 1
ATOM 852 C CA . LEU A 1 107 ? -1.493 -11.311 -0.237 1.00 87.88 107 LEU A CA 1
ATOM 853 C C . LEU A 1 107 ? -2.870 -10.784 -0.637 1.00 87.88 107 LEU A C 1
ATOM 855 O O . LEU A 1 107 ? -3.014 -9.720 -1.231 1.00 87.88 107 LEU A O 1
ATOM 859 N N . ASP A 1 108 ? -3.883 -11.565 -0.285 1.00 90.19 108 ASP A N 1
ATOM 860 C CA . ASP A 1 108 ? -5.285 -11.277 -0.529 1.00 90.19 108 ASP A CA 1
ATOM 861 C C . ASP A 1 108 ? -6.043 -11.651 0.747 1.00 90.19 108 ASP A C 1
ATOM 863 O O . ASP A 1 108 ? -6.279 -12.826 1.047 1.00 90.19 108 ASP A O 1
ATOM 867 N N . HIS A 1 109 ? -6.268 -10.646 1.590 1.00 94.25 109 HIS A N 1
ATOM 868 C CA . HIS A 1 109 ? -6.891 -10.809 2.895 1.00 94.25 109 HIS A CA 1
ATOM 869 C C . HIS A 1 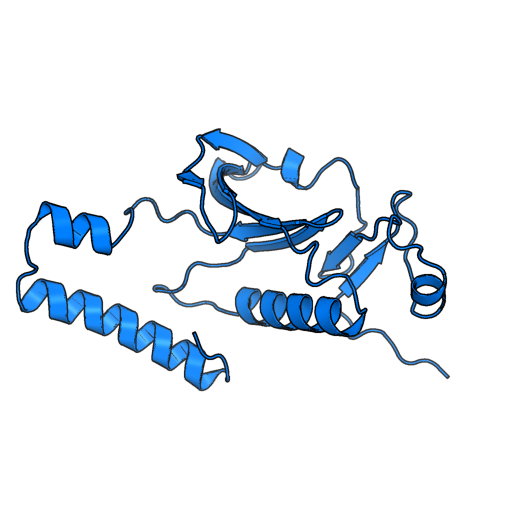109 ? -7.510 -9.484 3.346 1.00 94.25 109 HIS A C 1
ATOM 871 O O . HIS A 1 109 ? -6.825 -8.471 3.389 1.00 94.25 109 HIS A O 1
ATOM 877 N N . ASN A 1 110 ? -8.761 -9.510 3.812 1.00 93.44 110 ASN A N 1
ATOM 878 C CA . ASN A 1 110 ? -9.528 -8.313 4.204 1.00 93.44 110 ASN A CA 1
ATOM 879 C C . ASN A 1 110 ? -8.888 -7.430 5.298 1.00 93.44 110 ASN A C 1
ATOM 881 O O . ASN A 1 110 ? -9.359 -6.329 5.557 1.00 93.44 110 ASN A O 1
ATOM 885 N N . ASN A 1 111 ? -7.879 -7.930 6.015 1.00 94.75 111 ASN A N 1
ATOM 886 C CA . ASN A 1 111 ? -7.154 -7.193 7.060 1.00 94.75 111 ASN A CA 1
ATOM 887 C C . ASN A 1 111 ? -5.670 -6.971 6.717 1.00 94.75 111 ASN A C 1
ATOM 889 O O . ASN A 1 111 ? -4.859 -6.776 7.620 1.00 94.75 111 ASN A O 1
ATOM 893 N N . ILE A 1 112 ? -5.307 -7.061 5.436 1.00 93.94 112 ILE A N 1
ATOM 894 C CA . ILE A 1 112 ? -3.974 -6.752 4.910 1.00 93.94 112 ILE A CA 1
ATOM 895 C C . ILE A 1 112 ? -4.166 -5.791 3.740 1.00 93.94 112 ILE A C 1
ATOM 897 O O . ILE A 1 112 ? -4.942 -6.084 2.839 1.00 93.94 112 ILE A O 1
ATOM 901 N N . ILE A 1 113 ? -3.444 -4.670 3.756 1.00 92.81 113 ILE A N 1
ATOM 902 C CA . ILE A 1 113 ? -3.444 -3.705 2.653 1.00 92.81 113 ILE A CA 1
ATOM 903 C C . ILE A 1 113 ? -3.007 -4.405 1.374 1.00 92.81 113 ILE A C 1
ATOM 905 O O . ILE A 1 113 ? -1.909 -4.967 1.312 1.00 92.81 113 ILE A O 1
ATOM 909 N N . HIS A 1 114 ? -3.853 -4.344 0.351 1.00 90.81 114 HIS A N 1
ATOM 910 C CA . HIS A 1 114 ? -3.508 -4.928 -0.933 1.00 90.81 114 HIS A CA 1
ATOM 911 C C . HIS A 1 114 ? -2.455 -4.075 -1.657 1.00 90.81 114 HIS A C 1
ATOM 913 O O . HIS A 1 114 ? -2.592 -2.855 -1.787 1.00 90.81 114 HIS A O 1
ATOM 919 N N . LEU A 1 115 ? -1.390 -4.719 -2.136 1.00 89.06 115 LEU A N 1
ATOM 920 C CA . LEU A 1 115 ? -0.351 -4.091 -2.949 1.00 89.06 115 LEU A CA 1
ATOM 921 C C . LEU A 1 115 ? -0.685 -4.321 -4.426 1.00 89.06 115 LEU A C 1
ATOM 923 O O . LEU A 1 115 ? -0.539 -5.435 -4.918 1.00 89.06 115 LEU A O 1
ATOM 927 N N . TYR A 1 116 ? -1.117 -3.272 -5.127 1.00 85.25 116 TYR A N 1
ATOM 928 C CA . TYR A 1 116 ? -1.516 -3.355 -6.536 1.00 85.25 116 TYR A CA 1
ATOM 929 C C . TYR A 1 116 ? -0.317 -3.449 -7.475 1.00 85.25 116 TYR A C 1
ATOM 931 O O . TYR A 1 116 ? -0.293 -4.275 -8.385 1.00 85.25 116 TYR A O 1
ATOM 939 N N . LYS A 1 117 ? 0.658 -2.553 -7.288 1.00 80.94 117 LYS A N 1
ATOM 940 C CA . LYS A 1 117 ? 1.853 -2.446 -8.132 1.00 80.94 117 LYS A CA 1
ATOM 941 C C . LYS A 1 117 ? 3.051 -2.064 -7.266 1.00 80.94 117 LYS A C 1
ATOM 943 O O . LYS A 1 117 ? 2.922 -1.284 -6.325 1.00 80.94 117 LYS A O 1
ATOM 948 N N . ALA A 1 118 ? 4.228 -2.566 -7.615 1.00 76.94 118 ALA A N 1
ATOM 949 C CA . ALA A 1 118 ? 5.493 -2.148 -7.025 1.00 76.94 118 ALA A CA 1
ATOM 950 C C . ALA A 1 118 ? 6.526 -1.963 -8.133 1.00 76.94 118 ALA A C 1
ATOM 952 O O . ALA A 1 118 ? 6.653 -2.819 -9.009 1.00 76.94 118 ALA A O 1
ATOM 953 N N . PHE A 1 119 ? 7.257 -0.856 -8.099 1.00 71.81 119 PHE A N 1
ATOM 954 C CA . PHE A 1 119 ? 8.299 -0.563 -9.075 1.00 71.81 119 PHE A CA 1
ATOM 955 C C . PHE A 1 119 ? 9.483 0.132 -8.416 1.00 71.81 119 PHE A C 1
ATOM 957 O O . PHE A 1 119 ? 9.353 0.771 -7.376 1.00 71.81 119 PHE A O 1
ATOM 964 N N . VAL A 1 120 ? 10.653 -0.011 -9.026 1.00 67.31 120 VAL A N 1
ATOM 965 C CA . VAL A 1 120 ? 11.868 0.697 -8.625 1.00 67.31 120 VAL A CA 1
ATOM 966 C C . VAL A 1 120 ? 12.155 1.758 -9.675 1.00 67.31 120 VAL A C 1
ATOM 968 O O . VAL A 1 120 ? 12.157 1.469 -10.870 1.00 67.31 120 VAL A O 1
ATOM 971 N N . GLN A 1 121 ? 12.382 2.992 -9.236 1.00 63.91 121 GLN A N 1
ATOM 972 C CA . GLN A 1 121 ? 12.801 4.100 -10.082 1.00 63.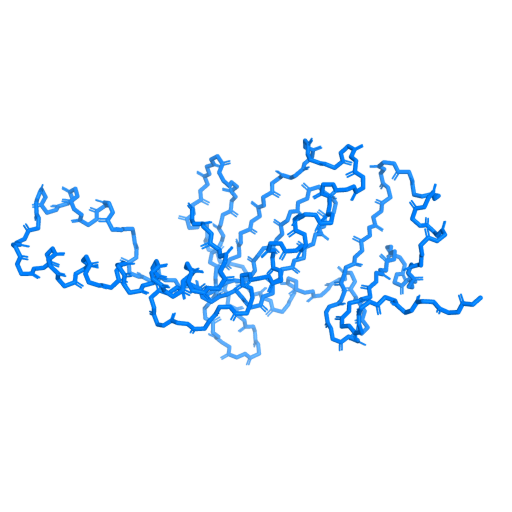91 121 GLN A CA 1
ATOM 973 C C . GLN A 1 121 ? 14.014 4.776 -9.444 1.00 63.91 121 GLN A C 1
ATOM 975 O O . GLN A 1 121 ? 13.940 5.279 -8.328 1.00 63.91 121 GLN A O 1
ATOM 980 N N . LYS A 1 122 ? 15.137 4.841 -10.168 1.00 65.62 122 LYS A N 1
ATOM 981 C CA . LYS A 1 122 ? 16.408 5.390 -9.660 1.00 65.62 122 LYS A CA 1
ATOM 982 C C . LYS A 1 122 ? 16.860 4.671 -8.379 1.00 65.62 122 LYS A C 1
ATOM 984 O O . LYS A 1 122 ? 17.347 3.552 -8.444 1.00 65.62 122 LYS A O 1
ATOM 989 N N . LYS A 1 123 ? 16.711 5.333 -7.231 1.00 69.62 123 LYS A N 1
ATOM 990 C CA . LYS A 1 123 ? 17.027 4.835 -5.894 1.00 69.62 123 LYS A CA 1
ATOM 991 C C . LYS A 1 123 ? 15.798 4.848 -4.999 1.00 69.62 123 LYS A C 1
ATOM 993 O O . LYS A 1 123 ? 15.926 4.974 -3.793 1.00 69.62 123 LYS A O 1
ATOM 998 N N . GLU A 1 124 ? 14.618 4.744 -5.592 1.00 70.00 124 GLU A N 1
ATOM 999 C CA . GLU A 1 124 ? 13.348 4.771 -4.886 1.00 70.00 124 GLU A CA 1
ATOM 1000 C C . GLU A 1 124 ? 12.524 3.534 -5.243 1.00 70.00 124 GLU A C 1
ATOM 1002 O O . GLU A 1 124 ? 12.365 3.196 -6.415 1.00 70.00 124 GLU A O 1
ATOM 1007 N N . VAL A 1 125 ? 11.987 2.860 -4.231 1.00 78.12 125 VAL A N 1
ATOM 1008 C CA . VAL A 1 125 ? 10.891 1.902 -4.395 1.00 78.12 125 VAL A CA 1
ATOM 1009 C C . VAL A 1 125 ? 9.591 2.678 -4.304 1.00 78.12 125 VAL A C 1
ATOM 1011 O O . VAL A 1 125 ? 9.387 3.451 -3.368 1.00 78.12 125 VAL A O 1
ATOM 1014 N N . ILE A 1 126 ? 8.703 2.442 -5.258 1.00 82.62 126 ILE A N 1
ATOM 1015 C CA . ILE A 1 126 ? 7.388 3.056 -5.328 1.00 82.62 126 ILE A CA 1
ATOM 1016 C C . ILE A 1 126 ? 6.342 1.949 -5.255 1.00 82.62 126 ILE A C 1
ATOM 1018 O O . ILE A 1 126 ? 6.346 1.012 -6.055 1.00 82.62 126 ILE A O 1
ATOM 1022 N N . LEU A 1 127 ? 5.458 2.048 -4.267 1.00 86.62 127 LEU A N 1
ATOM 1023 C CA . LEU A 1 127 ? 4.398 1.084 -3.997 1.00 86.62 127 LEU A CA 1
ATOM 1024 C C . LEU A 1 127 ? 3.040 1.742 -4.226 1.00 86.62 127 LEU A C 1
ATOM 1026 O O . LEU A 1 127 ? 2.749 2.762 -3.602 1.00 86.62 127 LEU A O 1
ATOM 1030 N N . ILE A 1 128 ? 2.214 1.143 -5.082 1.00 89.75 128 ILE A N 1
ATOM 1031 C CA . ILE A 1 128 ? 0.806 1.501 -5.278 1.00 89.75 128 ILE A CA 1
ATOM 1032 C C . ILE A 1 128 ? -0.033 0.512 -4.486 1.00 89.75 128 ILE A C 1
ATOM 1034 O O . ILE A 1 128 ? -0.030 -0.682 -4.786 1.00 89.75 128 ILE A O 1
ATOM 1038 N N . MET A 1 129 ? -0.746 0.996 -3.480 1.00 93.50 129 MET A N 1
ATOM 1039 C CA . MET A 1 129 ? -1.449 0.148 -2.524 1.00 93.50 129 MET A CA 1
ATOM 1040 C C . MET A 1 129 ? -2.852 0.663 -2.218 1.00 93.50 129 MET A C 1
ATOM 1042 O O . MET A 1 129 ? -3.200 1.811 -2.511 1.00 93.50 129 MET A O 1
ATOM 1046 N N . GLU A 1 130 ? -3.662 -0.207 -1.632 1.00 94.56 130 GLU A N 1
ATOM 1047 C CA . GLU A 1 130 ? -4.987 0.127 -1.131 1.00 94.56 130 GLU A CA 1
ATOM 1048 C C . GLU A 1 130 ? -4.926 1.315 -0.165 1.00 94.56 130 GLU A C 1
ATOM 1050 O O . GLU A 1 130 ? -4.081 1.386 0.732 1.00 94.56 130 GLU A O 1
ATOM 1055 N N . TYR A 1 131 ? -5.826 2.277 -0.368 1.00 95.69 131 TYR A N 1
ATOM 1056 C CA . TYR A 1 131 ? -5.957 3.417 0.522 1.00 95.69 131 TYR A CA 1
ATOM 1057 C C . TYR A 1 131 ? -6.877 3.079 1.700 1.00 95.69 131 TYR A C 1
ATOM 1059 O O . TYR A 1 131 ? -8.089 2.949 1.537 1.00 95.69 131 TYR A O 1
ATOM 1067 N N . ALA A 1 132 ? -6.304 3.001 2.901 1.00 93.12 132 ALA A N 1
ATOM 1068 C CA . ALA A 1 132 ? -7.062 2.852 4.138 1.00 93.12 132 ALA A CA 1
ATOM 1069 C C . ALA A 1 132 ? -7.525 4.215 4.676 1.00 93.12 132 ALA A C 1
ATOM 1071 O O . ALA A 1 132 ? -6.796 4.913 5.380 1.00 93.12 132 ALA A O 1
ATOM 1072 N N . GLU A 1 133 ? -8.773 4.577 4.387 1.00 90.19 133 GLU A N 1
ATOM 1073 C CA . GLU A 1 133 ? -9.370 5.853 4.811 1.00 90.19 133 GLU A CA 1
ATOM 1074 C C . GLU A 1 133 ? -9.585 5.987 6.331 1.00 90.19 133 GLU A C 1
ATOM 1076 O O . GLU A 1 133 ? -9.789 7.088 6.837 1.00 90.19 133 GLU A O 1
ATOM 1081 N N . GLY A 1 134 ? -9.527 4.877 7.074 1.00 88.31 134 GLY A N 1
ATOM 1082 C CA . GLY A 1 134 ? -9.810 4.830 8.513 1.00 88.31 134 GLY A CA 1
ATOM 1083 C C . GLY A 1 134 ? -8.731 5.425 9.426 1.00 88.31 134 GLY A C 1
ATOM 1084 O O . GLY A 1 134 ? -8.958 5.505 10.635 1.00 88.31 134 GLY A O 1
ATOM 1085 N N . GLY A 1 135 ? -7.586 5.837 8.872 1.00 87.75 135 GLY A N 1
ATOM 1086 C CA . GLY A 1 135 ? -6.457 6.381 9.628 1.00 87.75 135 GLY A CA 1
ATOM 1087 C C . GLY A 1 135 ? -5.729 5.344 10.492 1.00 87.75 135 GLY A C 1
ATOM 1088 O O . GLY A 1 135 ? -5.949 4.135 10.383 1.00 87.75 135 GLY A O 1
ATOM 1089 N N . GLU A 1 136 ? -4.833 5.821 11.357 1.00 89.38 136 GLU A N 1
ATOM 1090 C CA . GLU A 1 136 ? -3.988 4.956 12.183 1.00 89.38 136 GLU A CA 1
ATOM 1091 C C . GLU A 1 136 ? -4.699 4.470 13.454 1.00 89.38 136 GLU A C 1
ATOM 1093 O O . GLU A 1 136 ? -5.353 5.226 14.180 1.00 89.38 136 GLU A O 1
ATOM 1098 N N . LEU A 1 137 ? -4.509 3.186 13.783 1.00 91.94 137 LEU A N 1
ATOM 1099 C CA . LEU A 1 137 ? -5.045 2.605 15.015 1.00 91.94 137 LEU A CA 1
ATOM 1100 C C . LEU A 1 137 ? -4.478 3.292 16.266 1.00 91.94 137 LEU A C 1
ATOM 1102 O O . LEU A 1 137 ? -5.218 3.485 17.229 1.00 91.94 137 LEU A O 1
ATOM 1106 N N . LEU A 1 138 ? -3.197 3.677 16.253 1.00 89.56 138 LEU A N 1
ATOM 1107 C CA . LEU A 1 138 ? -2.558 4.358 17.380 1.00 89.56 138 LEU A CA 1
ATOM 1108 C C . LEU A 1 138 ? -3.254 5.686 17.684 1.00 89.56 138 LEU A C 1
ATOM 1110 O O . LEU A 1 138 ? -3.703 5.889 18.809 1.00 89.56 138 LEU A O 1
ATOM 1114 N 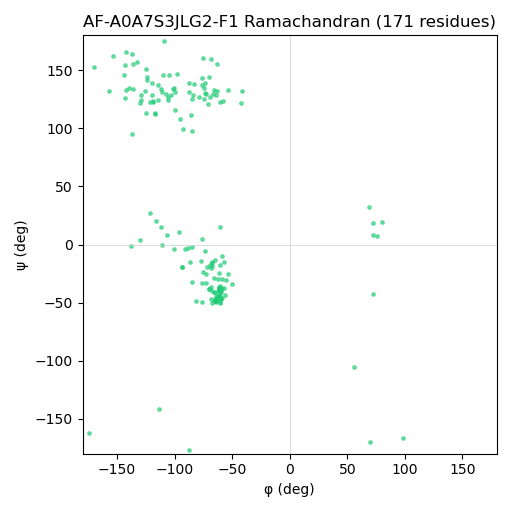N . GLU A 1 139 ? -3.451 6.527 16.668 1.00 88.94 139 GLU A N 1
ATOM 1115 C CA . GLU A 1 139 ? -4.142 7.809 16.820 1.00 88.94 139 GLU A CA 1
ATOM 1116 C C . GLU A 1 139 ? -5.571 7.612 17.359 1.00 88.94 139 GLU A C 1
ATOM 1118 O O . GLU A 1 139 ? -6.049 8.362 18.215 1.00 88.94 139 GLU A O 1
ATOM 1123 N N . ARG A 1 140 ? -6.264 6.556 16.912 1.00 90.19 140 ARG A N 1
ATOM 1124 C CA . ARG A 1 140 ? -7.588 6.196 17.440 1.00 90.19 140 ARG A CA 1
ATOM 1125 C C . ARG A 1 140 ? -7.544 5.833 18.926 1.00 90.19 140 ARG A C 1
ATOM 1127 O O . ARG A 1 140 ? -8.474 6.192 19.653 1.00 90.19 140 ARG A O 1
ATOM 1134 N N . VAL A 1 141 ? -6.518 5.111 19.372 1.00 92.94 141 VAL A N 1
ATOM 1135 C CA . VAL A 1 141 ? -6.330 4.759 20.788 1.00 92.94 141 VAL A CA 1
ATOM 1136 C C . VAL A 1 141 ? -5.997 6.005 21.602 1.00 92.94 141 VAL A C 1
ATOM 1138 O O . VAL A 1 141 ? -6.643 6.239 22.619 1.00 92.94 141 VAL A O 1
ATOM 1141 N N . GLU A 1 142 ? -5.070 6.838 21.130 1.00 92.38 142 GLU A N 1
ATOM 1142 C CA . GLU A 1 142 ? -4.658 8.076 21.800 1.00 92.38 142 GLU A CA 1
ATOM 1143 C C . GLU A 1 142 ? -5.830 9.046 21.979 1.00 92.38 142 GLU A C 1
ATOM 1145 O O . GLU A 1 142 ? -6.079 9.514 23.090 1.00 92.38 142 GLU A O 1
ATOM 1150 N N . LYS A 1 143 ? -6.625 9.278 20.924 1.00 91.19 143 LYS A N 1
ATOM 1151 C CA . LYS A 1 143 ? -7.819 10.144 20.982 1.00 91.19 143 LYS A CA 1
ATOM 1152 C C . LYS A 1 143 ? -8.869 9.650 21.976 1.00 91.19 143 LYS A C 1
ATOM 1154 O O . LYS A 1 143 ? -9.560 10.462 22.589 1.00 91.19 143 LYS A O 1
ATOM 1159 N N . LYS A 1 144 ? -9.027 8.331 22.117 1.00 90.12 144 LYS A N 1
ATOM 1160 C CA . LYS A 1 144 ? -9.979 7.729 23.065 1.00 90.12 144 LYS A CA 1
ATOM 1161 C C . LYS A 1 144 ? -9.394 7.538 24.470 1.00 90.12 144 LYS A C 1
ATOM 1163 O O . LYS A 1 144 ? -10.146 7.253 25.399 1.00 90.12 144 LYS A O 1
ATOM 1168 N N . GLY A 1 145 ? -8.075 7.632 24.632 1.00 92.50 145 GLY A N 1
ATOM 1169 C CA . GLY A 1 145 ? -7.330 7.253 25.836 1.00 92.50 145 GLY A CA 1
ATOM 1170 C C . GLY A 1 145 ? -7.231 5.737 26.053 1.00 92.50 145 GLY A C 1
ATOM 1171 O O . GLY A 1 145 ? -6.169 5.230 26.401 1.00 92.50 145 GLY A O 1
ATOM 1172 N N . SER A 1 146 ? -8.320 4.992 25.842 1.00 91.06 146 SER A N 1
ATOM 1173 C CA . SER A 1 146 ? -8.334 3.524 25.881 1.00 91.06 146 SER A CA 1
ATOM 1174 C C . SER A 1 146 ? -9.455 2.944 25.012 1.00 91.06 146 SER A C 1
ATOM 1176 O O . SER A 1 146 ? -10.405 3.636 24.640 1.00 91.06 146 SER A O 1
ATOM 1178 N N . LEU A 1 147 ? -9.340 1.659 24.673 1.00 93.19 147 LEU A N 1
ATOM 1179 C CA . LEU A 1 147 ? -10.398 0.896 24.009 1.00 93.19 147 LEU A CA 1
ATOM 1180 C C . LEU A 1 147 ? -11.184 0.089 25.044 1.00 93.19 147 LEU A C 1
ATOM 1182 O O . LEU A 1 147 ? -10.614 -0.398 26.019 1.00 93.19 147 LEU A O 1
ATOM 1186 N N . SER A 1 148 ? -12.487 -0.089 24.809 1.00 95.62 148 SER A N 1
ATOM 1187 C CA . SER A 1 148 ? -13.263 -1.072 25.566 1.00 95.62 148 SER A CA 1
ATOM 1188 C C . SER A 1 148 ? -12.728 -2.477 25.283 1.00 95.62 148 SER A C 1
ATOM 1190 O O . SER A 1 148 ? -12.168 -2.730 24.216 1.00 95.62 148 SER A O 1
ATOM 1192 N N . GLU A 1 149 ? -12.930 -3.414 26.208 1.00 96.12 149 GLU A N 1
ATOM 1193 C CA . GLU A 1 149 ? -12.510 -4.805 26.003 1.00 96.12 149 GLU A CA 1
ATOM 1194 C C . GLU A 1 149 ? -13.130 -5.413 24.735 1.00 96.12 149 GLU A C 1
ATOM 1196 O O . GLU A 1 149 ? -12.459 -6.126 23.992 1.00 96.12 149 GLU A O 1
ATOM 1201 N N . LEU A 1 150 ? -14.390 -5.077 24.443 1.00 96.62 150 LEU A N 1
ATOM 1202 C CA . LEU A 1 150 ? -15.084 -5.533 23.238 1.00 96.62 150 LEU A CA 1
ATOM 1203 C C . LEU A 1 150 ? -14.438 -4.979 21.960 1.00 96.62 150 LEU A C 1
ATOM 1205 O O . LEU A 1 150 ? -14.138 -5.759 21.055 1.00 96.62 150 LEU A O 1
ATOM 1209 N N . ASP A 1 151 ? -14.166 -3.670 21.908 1.00 94.25 151 ASP A N 1
ATOM 1210 C CA . ASP A 1 151 ? -13.495 -3.033 20.765 1.00 94.25 151 ASP A CA 1
ATOM 1211 C C . ASP A 1 151 ? -12.087 -3.618 20.574 1.00 94.25 151 ASP A C 1
ATOM 1213 O O . ASP A 1 151 ? -11.693 -3.971 19.459 1.00 94.25 151 ASP A O 1
ATOM 1217 N N . ALA A 1 152 ? -11.332 -3.746 21.669 1.00 96.00 152 ALA A N 1
ATOM 1218 C CA . ALA A 1 152 ? -9.973 -4.274 21.661 1.00 96.00 152 ALA A CA 1
ATOM 1219 C C . ALA A 1 152 ? -9.936 -5.726 2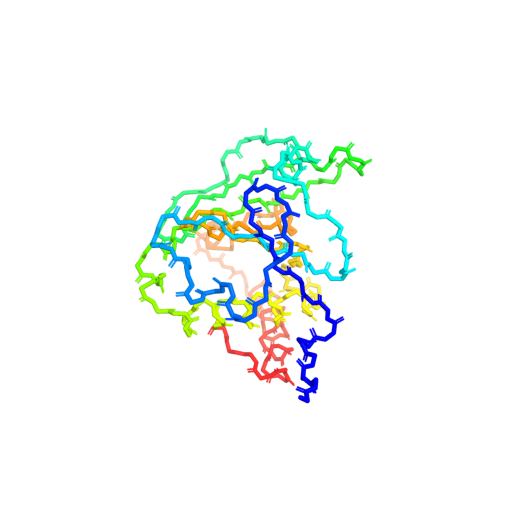1.172 1.00 96.00 152 ALA A C 1
ATOM 1221 O O . ALA A 1 152 ? -9.116 -6.060 20.319 1.00 96.00 152 ALA A O 1
ATOM 1222 N N . ARG A 1 153 ? -10.853 -6.577 21.649 1.00 97.56 153 ARG A N 1
ATOM 1223 C CA . ARG A 1 153 ? -10.986 -7.972 21.207 1.00 97.56 153 ARG A CA 1
ATOM 1224 C C . ARG A 1 153 ? -11.244 -8.061 19.707 1.00 97.56 153 ARG A C 1
ATOM 1226 O O . ARG A 1 153 ? -10.627 -8.880 19.026 1.00 97.56 153 ARG A O 1
ATOM 1233 N N . ASP A 1 154 ? -12.160 -7.248 19.191 1.00 96.62 154 ASP A N 1
ATOM 1234 C CA . ASP A 1 154 ? -12.550 -7.320 17.785 1.00 96.62 154 ASP A CA 1
ATOM 1235 C C . ASP A 1 154 ? -11.425 -6.837 16.856 1.00 96.62 154 ASP A C 1
ATOM 1237 O O . ASP A 1 154 ? -11.185 -7.475 15.827 1.00 96.62 154 ASP A O 1
ATOM 1241 N N . ILE A 1 155 ? -10.691 -5.788 17.248 1.00 95.69 155 ILE A N 1
ATOM 1242 C CA . ILE A 1 155 ? -9.482 -5.318 16.551 1.00 95.69 155 ILE A CA 1
ATOM 1243 C C . ILE A 1 155 ? -8.375 -6.373 16.624 1.00 95.69 155 ILE A C 1
ATOM 1245 O O . ILE A 1 155 ? -7.795 -6.744 15.604 1.00 95.69 155 ILE A O 1
ATOM 1249 N N . PHE A 1 156 ? -8.110 -6.913 17.813 1.00 96.81 156 PHE A N 1
ATOM 1250 C CA . PHE A 1 156 ? -7.058 -7.905 18.010 1.00 96.81 156 PHE A CA 1
ATOM 1251 C C . PHE A 1 156 ? -7.312 -9.174 17.195 1.00 96.81 156 PHE A C 1
ATOM 1253 O O . PHE A 1 156 ? -6.387 -9.721 16.603 1.00 96.81 156 PHE A O 1
ATOM 1260 N N . ARG A 1 157 ? -8.570 -9.615 17.089 1.00 97.81 157 ARG A N 1
ATOM 1261 C CA . ARG A 1 157 ? -8.949 -10.745 16.233 1.00 97.81 157 ARG A CA 1
ATOM 1262 C C . ARG A 1 157 ? -8.620 -10.491 14.759 1.00 97.81 157 ARG A C 1
ATOM 1264 O O . ARG A 1 157 ? -8.146 -11.405 14.094 1.00 97.81 157 ARG A O 1
ATOM 1271 N N . GLN A 1 158 ? -8.850 -9.279 14.249 1.00 97.06 158 GLN A N 1
ATOM 1272 C CA . GLN A 1 158 ? -8.493 -8.923 12.868 1.00 97.06 158 GLN A CA 1
ATOM 1273 C C . GLN A 1 158 ? -6.974 -8.970 12.656 1.00 97.06 158 GLN A C 1
ATOM 1275 O O . GLN A 1 158 ? -6.511 -9.583 11.695 1.00 97.06 158 GLN A O 1
ATOM 1280 N N . ILE A 1 159 ? -6.207 -8.404 13.594 1.00 96.56 159 ILE A N 1
ATOM 1281 C CA . ILE A 1 159 ? -4.736 -8.428 13.569 1.00 96.56 159 ILE A CA 1
ATOM 1282 C C . ILE A 1 159 ? -4.220 -9.872 13.613 1.00 96.56 159 ILE A C 1
ATOM 1284 O O . ILE A 1 159 ? -3.415 -10.273 12.776 1.00 96.56 159 ILE A O 1
ATOM 1288 N N . ALA A 1 160 ? -4.715 -10.682 14.550 1.00 97.19 160 ALA A N 1
ATOM 1289 C CA . ALA A 1 160 ? -4.304 -12.074 14.705 1.00 97.19 160 ALA A CA 1
ATOM 1290 C C . ALA A 1 160 ? -4.620 -12.915 13.457 1.00 97.19 160 ALA A C 1
ATOM 1292 O O . ALA A 1 160 ? -3.796 -13.732 13.046 1.00 97.19 160 ALA A O 1
ATOM 1293 N N . ASN A 1 161 ? -5.775 -12.687 12.821 1.00 96.81 161 ASN A N 1
ATOM 1294 C CA . ASN A 1 161 ? -6.135 -13.347 11.566 1.00 96.81 161 ASN A CA 1
ATOM 1295 C C . ASN A 1 161 ? -5.178 -12.967 10.424 1.00 96.81 161 ASN A C 1
ATOM 1297 O O . ASN A 1 161 ? -4.690 -13.858 9.730 1.00 96.81 161 ASN A O 1
ATOM 1301 N N . ALA A 1 162 ? -4.858 -11.676 10.267 1.00 96.00 162 ALA A N 1
ATOM 1302 C CA . ALA A 1 162 ? -3.895 -11.207 9.266 1.00 96.00 162 ALA A CA 1
ATOM 1303 C C . ALA A 1 162 ? -2.498 -11.816 9.480 1.00 96.00 162 ALA A C 1
ATOM 1305 O O . ALA A 1 162 ? -1.904 -12.361 8.552 1.00 96.00 162 ALA A O 1
ATOM 1306 N N . ILE A 1 163 ? -2.000 -11.800 10.720 1.00 95.56 163 ILE A N 1
ATOM 1307 C CA . ILE A 1 163 ? -0.695 -12.379 11.071 1.00 95.56 163 ILE A CA 1
ATOM 1308 C C . ILE A 1 163 ? -0.682 -13.889 10.807 1.00 95.56 163 ILE A C 1
ATOM 1310 O O . ILE A 1 163 ? 0.256 -14.402 10.199 1.00 95.56 163 ILE A O 1
ATOM 1314 N N . SER A 1 164 ? -1.735 -14.609 11.206 1.00 96.06 164 SER A N 1
ATOM 1315 C CA . SER A 1 164 ? -1.854 -16.046 10.935 1.00 96.06 164 SER A CA 1
ATOM 1316 C C . SER A 1 164 ? -1.833 -16.341 9.432 1.00 96.06 164 SER A C 1
ATOM 1318 O O . SER A 1 164 ? -1.148 -17.268 8.994 1.00 96.06 164 SER A O 1
ATOM 1320 N N . TYR A 1 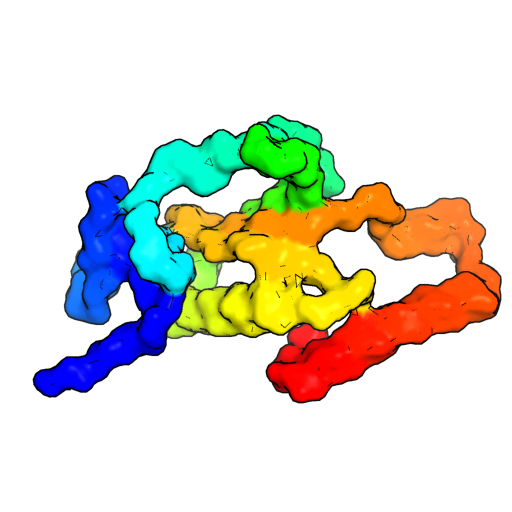165 ? -2.518 -15.522 8.629 1.00 95.00 165 TYR A N 1
ATOM 1321 C CA . TYR A 1 165 ? -2.504 -15.624 7.172 1.00 95.00 165 TYR A CA 1
ATOM 1322 C C . TYR A 1 165 ? -1.094 -15.440 6.581 1.00 95.00 165 TYR A C 1
ATOM 1324 O O . TYR A 1 165 ? -0.699 -16.238 5.721 1.00 95.00 165 TYR A O 1
ATOM 1332 N N . CYS A 1 166 ? -0.337 -14.443 7.056 1.00 92.25 166 CYS A N 1
ATOM 1333 C CA . CYS A 1 166 ? 1.052 -14.196 6.648 1.00 92.25 166 CYS A CA 1
ATOM 1334 C C . CYS A 1 166 ? 1.980 -15.352 7.038 1.00 92.25 166 CYS A C 1
ATOM 1336 O O . CYS A 1 166 ? 2.699 -15.882 6.188 1.00 92.25 166 CYS A O 1
ATOM 1338 N N . HIS A 1 167 ? 1.910 -15.805 8.292 1.00 93.50 167 HIS A N 1
ATOM 1339 C CA . HIS A 1 167 ? 2.751 -16.891 8.802 1.00 93.50 167 HIS A CA 1
ATOM 1340 C C . HIS A 1 167 ? 2.534 -18.198 8.029 1.00 93.50 167 HIS A C 1
ATOM 1342 O O . HIS A 1 167 ? 3.498 -18.879 7.681 1.00 93.50 167 HIS A O 1
ATOM 1348 N N . ASN A 1 168 ? 1.287 -18.516 7.666 1.00 92.06 168 ASN A N 1
ATOM 1349 C CA . ASN A 1 168 ? 0.963 -19.690 6.844 1.00 92.06 168 ASN A CA 1
ATOM 1350 C C . ASN A 1 168 ? 1.540 -19.618 5.416 1.00 92.06 168 ASN A C 1
ATOM 1352 O O . ASN A 1 168 ? 1.552 -20.623 4.706 1.00 92.06 168 ASN A O 1
ATOM 1356 N N . ARG A 1 169 ? 2.016 -18.443 4.987 1.00 88.44 169 ARG A N 1
ATOM 1357 C CA . ARG A 1 169 ? 2.686 -18.198 3.699 1.00 88.44 169 ARG A CA 1
ATOM 1358 C C . ARG A 1 169 ? 4.193 -17.985 3.841 1.00 88.44 169 ARG A C 1
ATOM 1360 O O . ARG A 1 169 ? 4.845 -17.641 2.861 1.00 88.44 169 ARG A O 1
ATOM 1367 N N . GLY A 1 170 ? 4.744 -18.208 5.035 1.00 85.50 170 GLY A N 1
ATOM 1368 C CA . GLY A 1 170 ? 6.170 -18.038 5.310 1.00 85.50 170 GLY A CA 1
ATOM 1369 C C . GLY A 1 170 ? 6.623 -16.579 5.371 1.00 85.50 170 GLY A C 1
ATOM 1370 O O . GLY A 1 170 ? 7.816 -16.323 5.249 1.00 85.50 170 GLY A O 1
ATOM 1371 N N . LEU A 1 171 ? 5.693 -15.635 5.547 1.00 83.62 171 LEU A N 1
ATOM 1372 C CA . LEU A 1 171 ? 5.998 -14.217 5.721 1.00 83.62 171 LEU A CA 1
ATOM 1373 C C . LEU A 1 171 ? 5.914 -13.840 7.191 1.00 83.62 171 LEU A C 1
ATOM 1375 O O . LEU A 1 171 ? 4.943 -14.186 7.863 1.00 83.62 171 LEU A O 1
ATOM 1379 N N . ILE A 1 172 ? 6.916 -13.108 7.661 1.00 82.38 172 ILE A N 1
ATOM 1380 C CA . ILE A 1 172 ? 6.980 -12.548 9.010 1.00 82.38 172 ILE A CA 1
ATOM 1381 C C . ILE A 1 172 ? 6.839 -11.031 8.857 1.00 82.38 172 ILE A C 1
ATOM 1383 O O . ILE A 1 172 ? 7.487 -10.452 7.988 1.00 82.38 172 ILE A O 1
ATOM 1387 N N . HIS A 1 173 ? 5.949 -10.426 9.646 1.00 71.38 173 HIS A N 1
ATOM 1388 C CA . HIS A 1 173 ? 5.816 -8.969 9.738 1.00 71.38 173 HIS A CA 1
ATOM 1389 C C . HIS A 1 173 ? 6.978 -8.376 10.543 1.00 71.38 173 HIS A C 1
ATOM 1391 O O . HIS A 1 173 ? 7.376 -9.009 11.545 1.00 71.38 173 HIS A O 1
#

Nearest PDB structures (foldseek):
  7n91-assembly1_A  TM=8.722E-01  e=1.753E-06  Homo sapiens
  4c0t-assembly1_A  TM=7.946E-01  e=7.763E-07  Candida albicans SC5314
  3umw-assembly1_A  TM=8.520E-01  e=2.792E-06  Homo sapiens
  8r3y-assembly1_I  TM=8.515E-01  e=6.683E-06  Homo sapiens
  3a8w-assembly3_B  TM=8.547E-01  e=1.600E-05  Homo sapiens

pLDDT: mean 77.38, std 16.64, range [33.56, 97.81]

Radius of gyration: 18.82 Å; Cα contacts (8 Å, |Δi|>4): 224; chains: 1; bounding box: 43×39×50 Å